Protein AF-W5PB85-F1 (afdb_monomer_lite)

Sequence (118 aa):
DCGPPETPTHGYFEGRDFKSGSTITYYCEARYHLVGTQHQQCIDGEWTSAPPICELIQEAPKPAELALEKALLAFQESKELCKAIKKFTQRLKKSDLTMEKVKYFLERKKAKLKAKML

Structure (mmCIF, N/CA/C/O backbone):
data_AF-W5PB85-F1
#
_entry.id   AF-W5PB85-F1
#
loop_
_atom_site.group_PDB
_atom_site.id
_atom_site.type_symbol
_atom_site.label_atom_id
_atom_site.label_alt_id
_atom_site.label_comp_id
_atom_site.label_asym_id
_atom_site.label_entity_id
_atom_site.label_seq_id
_atom_site.pdbx_PDB_ins_code
_atom_site.Cartn_x
_atom_site.Cartn_y
_atom_site.Cartn_z
_atom_site.occupancy
_atom_site.B_iso_or_equiv
_atom_site.auth_seq_id
_atom_site.auth_comp_id
_atom_site.auth_asym_id
_atom_site.auth_atom_id
_atom_site.pdbx_PDB_model_num
ATOM 1 N N . ASP A 1 1 ? 23.838 3.543 -39.119 1.00 87.69 1 ASP A N 1
ATOM 2 C CA . ASP A 1 1 ? 23.196 4.090 -37.909 1.00 87.69 1 ASP A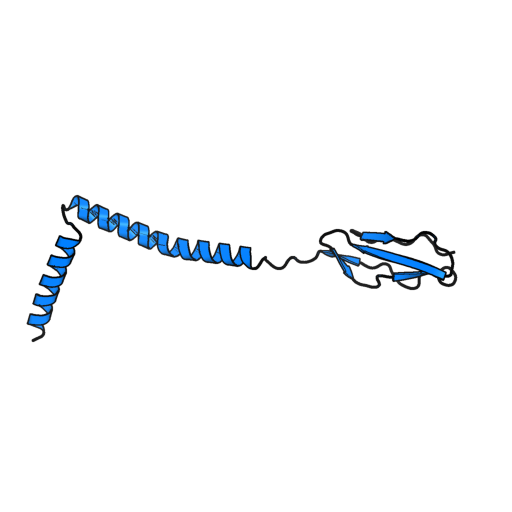 CA 1
ATOM 3 C C . ASP A 1 1 ? 21.861 3.411 -37.721 1.00 87.69 1 ASP A C 1
ATOM 5 O O . ASP A 1 1 ? 21.210 3.120 -38.718 1.00 87.69 1 ASP A O 1
ATOM 9 N N . CYS A 1 2 ? 21.499 3.109 -36.481 1.00 92.94 2 CYS A N 1
ATOM 10 C CA . CYS A 1 2 ? 20.181 2.593 -36.149 1.00 92.94 2 CYS A CA 1
ATOM 11 C C . CYS A 1 2 ? 19.146 3.717 -36.169 1.00 92.94 2 CYS A C 1
ATOM 13 O O . CYS A 1 2 ? 19.468 4.895 -35.981 1.00 92.94 2 CYS A O 1
ATOM 15 N N . GLY A 1 3 ? 17.887 3.340 -36.384 1.00 91.56 3 GLY A N 1
ATOM 16 C CA . GLY A 1 3 ? 16.765 4.253 -36.201 1.00 91.56 3 GLY A CA 1
ATOM 17 C C . GLY A 1 3 ? 16.611 4.677 -34.733 1.00 91.56 3 GLY A C 1
ATOM 18 O O . GLY A 1 3 ? 17.133 4.001 -33.840 1.00 91.56 3 GLY A O 1
ATOM 19 N N . PRO A 1 4 ? 15.884 5.774 -34.459 1.00 91.00 4 PRO A N 1
ATOM 20 C CA . PRO A 1 4 ? 15.518 6.144 -33.098 1.00 91.00 4 PRO A CA 1
ATOM 21 C C . PRO A 1 4 ? 14.870 4.956 -32.365 1.00 91.00 4 PRO A C 1
ATOM 23 O O . PRO A 1 4 ? 13.997 4.309 -32.950 1.00 91.00 4 PRO A O 1
ATOM 26 N N . PRO A 1 5 ? 15.282 4.650 -31.123 1.00 91.00 5 PRO A N 1
ATOM 27 C CA . PRO A 1 5 ? 14.668 3.585 -30.345 1.00 91.00 5 PRO A CA 1
ATOM 28 C C . PRO A 1 5 ? 13.197 3.880 -30.067 1.00 91.00 5 PRO A C 1
ATOM 30 O O . PRO A 1 5 ? 12.809 5.033 -29.860 1.00 91.00 5 PRO A O 1
ATOM 33 N N . GLU A 1 6 ? 12.387 2.830 -30.003 1.00 92.62 6 GLU A N 1
ATOM 34 C CA . GLU A 1 6 ? 11.014 2.949 -29.530 1.00 92.62 6 GLU A CA 1
ATOM 35 C C . GLU A 1 6 ? 10.994 3.127 -28.007 1.00 92.62 6 GLU A C 1
ATOM 37 O O . GLU A 1 6 ? 11.762 2.484 -27.282 1.00 92.62 6 GLU A O 1
ATOM 42 N N . THR A 1 7 ? 10.114 4.006 -27.527 1.00 94.44 7 THR A N 1
ATOM 43 C CA . THR A 1 7 ? 9.940 4.289 -26.100 1.00 94.44 7 THR A CA 1
ATOM 44 C C . THR A 1 7 ? 8.795 3.444 -25.535 1.00 94.44 7 THR A C 1
ATOM 46 O O . THR A 1 7 ? 7.663 3.585 -26.005 1.00 94.44 7 THR A O 1
ATOM 49 N N . PRO A 1 8 ? 9.039 2.609 -24.508 1.00 95.75 8 PRO A N 1
ATOM 50 C CA . PRO A 1 8 ? 7.987 1.858 -23.836 1.00 95.75 8 PRO A CA 1
ATOM 51 C C . PRO A 1 8 ? 6.920 2.781 -23.243 1.00 95.75 8 PRO A C 1
ATOM 53 O O . PRO A 1 8 ? 7.225 3.846 -22.706 1.00 95.75 8 PRO A O 1
ATOM 56 N N . THR A 1 9 ? 5.658 2.351 -23.270 1.00 96.88 9 THR A N 1
ATOM 57 C CA . THR A 1 9 ? 4.599 3.040 -22.514 1.00 96.88 9 THR A CA 1
ATOM 58 C C . THR A 1 9 ? 4.920 2.943 -21.022 1.00 96.88 9 THR A C 1
ATOM 60 O O . THR A 1 9 ? 5.237 1.856 -20.553 1.00 96.88 9 THR A O 1
ATOM 63 N N . HIS A 1 10 ? 4.846 4.053 -20.282 1.00 97.62 10 HIS A N 1
ATOM 64 C CA . HIS A 1 10 ? 5.318 4.151 -18.891 1.00 97.62 10 HIS A CA 1
ATOM 65 C C . HIS A 1 10 ? 6.816 3.885 -18.707 1.00 97.62 10 HIS A C 1
ATOM 67 O O . HIS A 1 10 ? 7.246 3.398 -17.659 1.00 97.62 10 HIS A O 1
ATOM 73 N N . GLY A 1 11 ? 7.622 4.202 -19.717 1.00 96.88 11 GLY A N 1
ATOM 74 C CA . GLY A 1 11 ? 9.068 4.083 -19.654 1.00 96.88 11 GLY A CA 1
ATOM 75 C C . GLY A 1 11 ? 9.789 5.148 -20.463 1.00 96.88 11 GLY A C 1
ATOM 76 O O . GLY A 1 11 ? 9.192 5.984 -21.138 1.00 96.88 11 GLY A O 1
ATOM 77 N N . TYR A 1 12 ? 11.109 5.121 -20.362 1.00 96.69 12 TYR A N 1
ATOM 78 C CA . TYR A 1 12 ? 12.021 5.992 -21.092 1.00 96.69 12 TYR A CA 1
ATOM 79 C C . TYR A 1 12 ? 13.339 5.259 -21.347 1.00 96.69 12 TYR A C 1
ATOM 81 O O . TYR A 1 12 ? 13.593 4.201 -20.770 1.00 96.69 12 TYR A O 1
ATOM 89 N N . PHE A 1 13 ? 14.180 5.802 -22.224 1.00 96.00 13 PHE A N 1
ATOM 90 C CA . PHE A 1 13 ? 15.527 5.287 -22.454 1.00 96.00 13 PHE A CA 1
ATOM 91 C C . PHE A 1 13 ? 16.575 6.382 -22.275 1.00 96.00 13 PHE A C 1
ATOM 93 O O . PHE A 1 13 ? 16.301 7.565 -22.481 1.00 96.00 13 PHE A O 1
ATOM 100 N N . GLU A 1 14 ? 17.791 5.976 -21.929 1.00 95.75 14 GLU A N 1
ATOM 101 C CA . GLU A 1 14 ? 18.975 6.829 -21.905 1.00 95.75 14 GLU A CA 1
ATOM 102 C C . GLU A 1 14 ? 19.987 6.357 -22.954 1.00 95.75 14 GLU A C 1
ATOM 104 O O . GLU A 1 14 ? 20.314 5.174 -23.047 1.00 95.75 14 GLU A O 1
ATOM 109 N N . GLY A 1 15 ? 20.486 7.303 -23.751 1.00 90.62 15 GLY A N 1
ATOM 110 C CA . GLY A 1 15 ? 21.459 7.083 -24.819 1.00 90.62 15 GLY A CA 1
ATOM 111 C C . GLY A 1 15 ? 21.775 8.397 -25.531 1.00 90.62 15 GLY A C 1
ATOM 112 O O . GLY A 1 15 ? 20.901 9.251 -25.662 1.00 90.62 15 GLY A O 1
ATOM 113 N N . ARG A 1 16 ? 23.033 8.600 -25.946 1.00 80.38 16 ARG A N 1
ATOM 114 C CA . ARG A 1 16 ? 23.485 9.869 -26.557 1.00 80.38 16 ARG A CA 1
ATOM 115 C C . ARG A 1 16 ? 23.524 9.840 -28.086 1.00 80.38 16 ARG A C 1
ATOM 117 O O . ARG A 1 16 ? 23.364 10.888 -28.702 1.00 80.38 16 ARG A O 1
ATOM 124 N N . ASP A 1 17 ? 23.734 8.671 -28.686 1.00 86.94 17 ASP A N 1
ATOM 125 C CA . ASP A 1 17 ? 23.760 8.456 -30.132 1.00 86.94 17 ASP A CA 1
ATOM 126 C C . ASP A 1 17 ? 23.284 7.040 -30.504 1.00 86.94 17 ASP A C 1
ATOM 128 O O . ASP A 1 17 ? 23.221 6.144 -29.664 1.00 86.94 17 ASP A O 1
ATOM 132 N N . PHE A 1 18 ? 22.911 6.854 -31.774 1.00 92.75 18 PHE A N 1
ATOM 133 C CA . PHE A 1 18 ? 22.343 5.605 -32.307 1.00 92.75 18 PHE A CA 1
ATOM 134 C C . PHE A 1 18 ? 23.225 5.026 -33.423 1.00 92.75 18 PHE A C 1
ATOM 136 O O . PHE A 1 18 ? 22.743 4.537 -34.443 1.00 92.75 18 PHE A O 1
ATOM 143 N N . LYS A 1 19 ? 24.546 5.148 -33.279 1.00 92.62 19 LYS A N 1
ATOM 144 C CA . LYS A 1 19 ? 25.508 4.638 -34.264 1.00 92.62 19 LYS A CA 1
ATOM 145 C C . LYS A 1 19 ? 25.811 3.171 -34.000 1.00 92.62 19 LYS A C 1
ATOM 147 O O . LYS A 1 19 ? 25.584 2.675 -32.902 1.00 92.62 19 LYS A O 1
ATOM 152 N N . SER A 1 20 ? 26.345 2.475 -35.004 1.00 91.31 20 SER A N 1
ATOM 153 C CA . SER A 1 20 ? 26.791 1.089 -34.809 1.00 91.31 20 SER A CA 1
ATOM 154 C C . SER A 1 20 ? 27.821 1.033 -33.675 1.00 91.31 20 SER A C 1
ATOM 156 O O . SER A 1 20 ? 28.773 1.814 -33.659 1.00 91.31 20 SER A O 1
ATOM 158 N N . GLY A 1 21 ? 27.594 0.151 -32.707 1.00 90.62 21 GLY A N 1
ATOM 159 C CA . GLY A 1 21 ? 28.350 0.037 -31.464 1.00 90.62 21 GLY A CA 1
ATOM 160 C C . GLY A 1 21 ? 27.748 0.778 -30.263 1.00 90.62 21 GLY A C 1
ATOM 161 O O . GLY A 1 21 ? 28.117 0.438 -29.139 1.00 90.62 21 GLY A O 1
ATOM 162 N N . SER A 1 22 ? 26.823 1.729 -30.457 1.00 93.69 22 SER A N 1
ATOM 163 C CA . SER A 1 22 ? 26.167 2.465 -29.364 1.00 93.69 22 SER A CA 1
ATOM 164 C C . SER A 1 22 ? 25.227 1.569 -28.557 1.00 93.69 22 SER A C 1
ATOM 166 O O . SER A 1 22 ? 24.564 0.694 -29.114 1.00 93.69 22 SER A O 1
ATOM 168 N N . THR A 1 23 ? 25.126 1.841 -27.253 1.00 94.94 23 THR A N 1
ATOM 169 C CA . THR A 1 23 ? 24.233 1.135 -26.323 1.00 94.94 23 THR A CA 1
ATOM 170 C C . THR A 1 23 ? 23.277 2.117 -25.656 1.00 94.94 23 THR A C 1
ATOM 172 O O . THR A 1 23 ? 23.693 3.200 -25.239 1.00 94.94 23 THR A O 1
ATOM 175 N N . ILE A 1 24 ? 22.015 1.716 -25.526 1.00 96.12 24 ILE A N 1
ATOM 176 C CA . ILE A 1 24 ? 20.976 2.433 -24.781 1.00 96.12 24 ILE A CA 1
ATOM 177 C C . ILE A 1 24 ? 20.476 1.586 -23.611 1.00 96.12 24 ILE A C 1
ATOM 179 O O . ILE A 1 24 ? 20.537 0.352 -23.655 1.00 96.12 24 ILE A O 1
ATOM 183 N N . THR A 1 25 ? 19.934 2.256 -22.599 1.00 97.44 25 THR A N 1
ATOM 184 C CA . THR A 1 25 ? 19.367 1.619 -21.406 1.00 97.44 25 THR A CA 1
ATOM 185 C C . THR A 1 25 ? 17.933 2.075 -21.198 1.00 97.44 25 THR A C 1
ATOM 187 O O . TH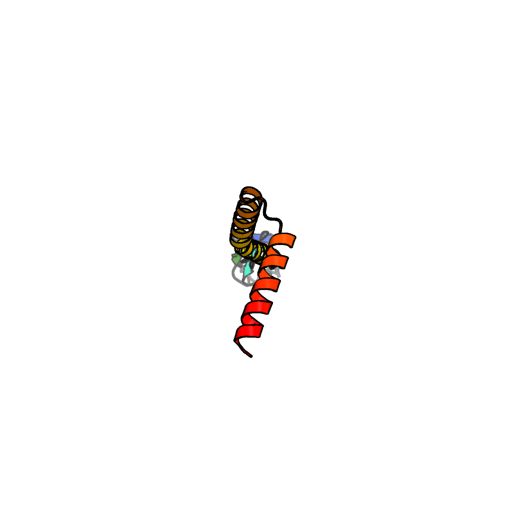R A 1 25 ? 17.664 3.272 -21.175 1.00 97.44 25 THR A O 1
ATOM 190 N N . TYR A 1 26 ? 17.019 1.129 -21.014 1.00 97.75 26 TYR A N 1
ATOM 191 C CA . TYR A 1 26 ? 15.615 1.384 -20.720 1.00 97.75 26 TYR A CA 1
ATOM 192 C C . TYR A 1 26 ? 15.332 1.462 -19.219 1.00 97.75 26 TYR A C 1
ATOM 194 O O . TYR A 1 26 ? 15.964 0.792 -18.397 1.00 97.75 26 TYR A O 1
ATOM 202 N N . TYR A 1 27 ? 14.320 2.253 -18.882 1.00 97.62 27 TYR A N 1
ATOM 203 C CA . TYR A 1 27 ? 13.815 2.478 -17.536 1.00 97.62 27 TYR A CA 1
ATOM 204 C C . TYR A 1 27 ? 12.289 2.528 -17.559 1.00 97.62 27 TYR A C 1
ATOM 206 O O . TYR A 1 27 ? 11.687 2.933 -18.553 1.00 97.62 27 TYR A O 1
ATOM 214 N N . CYS A 1 28 ? 11.671 2.152 -16.442 1.00 97.88 28 CYS A N 1
ATOM 215 C CA . CYS A 1 28 ? 10.235 2.290 -16.238 1.00 97.88 28 CYS A CA 1
ATOM 216 C C . CYS A 1 28 ? 9.935 3.405 -15.235 1.00 97.88 28 CYS A C 1
ATOM 218 O O . CYS A 1 28 ? 10.711 3.665 -14.313 1.00 97.88 28 CYS A O 1
ATOM 220 N N . GLU A 1 29 ? 8.796 4.061 -15.423 1.00 97.44 29 GLU A N 1
ATOM 221 C CA . GLU A 1 29 ? 8.248 5.047 -14.500 1.00 97.44 29 GLU A CA 1
ATOM 222 C C . GLU A 1 29 ? 7.970 4.432 -13.123 1.00 97.44 29 GLU A C 1
ATOM 224 O O . GLU A 1 29 ? 7.852 3.216 -12.944 1.00 97.44 29 GLU A O 1
ATOM 229 N N . ALA A 1 30 ? 7.809 5.294 -12.119 1.00 93.88 30 ALA A N 1
ATOM 230 C CA . ALA A 1 30 ? 7.451 4.854 -10.780 1.00 93.88 30 ALA A CA 1
ATOM 231 C C . ALA A 1 30 ? 6.172 3.997 -10.796 1.00 93.88 30 ALA A C 1
ATOM 233 O O . ALA A 1 30 ? 5.162 4.373 -11.394 1.00 93.88 30 ALA A O 1
ATOM 234 N N . ARG A 1 31 ? 6.209 2.886 -10.047 1.00 92.38 31 ARG A N 1
ATOM 235 C CA . ARG A 1 31 ? 5.167 1.842 -9.978 1.00 92.38 31 ARG A CA 1
ATOM 236 C C . ARG A 1 31 ? 5.088 0.922 -11.197 1.00 92.38 31 ARG A C 1
ATOM 238 O O . ARG A 1 31 ? 4.163 0.121 -11.258 1.00 92.38 31 ARG A O 1
ATOM 245 N N . TYR A 1 32 ? 6.050 0.972 -12.110 1.00 95.75 32 TYR A N 1
ATOM 246 C CA . TYR A 1 32 ? 6.189 -0.000 -13.189 1.00 95.75 32 TYR A CA 1
ATOM 247 C C . TYR A 1 32 ? 7.519 -0.743 -13.073 1.00 95.75 32 TYR A C 1
ATOM 249 O O . TYR A 1 32 ? 8.512 -0.196 -12.592 1.00 95.75 32 TYR A O 1
ATOM 257 N N . HIS A 1 33 ? 7.536 -2.0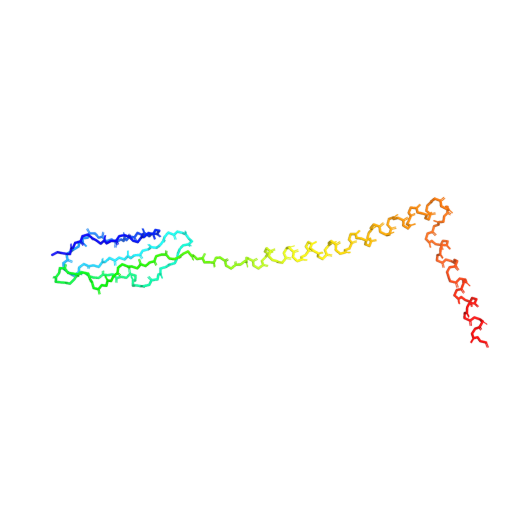00 -13.498 1.00 95.00 33 HIS A N 1
ATOM 258 C CA . HIS A 1 33 ? 8.745 -2.808 -13.588 1.00 95.00 33 HIS A CA 1
ATOM 259 C C . HIS A 1 33 ? 9.005 -3.219 -15.033 1.00 95.00 33 HIS A C 1
ATOM 261 O O . HIS A 1 33 ? 8.076 -3.377 -15.825 1.00 95.00 33 HIS A O 1
ATOM 267 N N . LEU A 1 34 ? 10.286 -3.361 -15.364 1.00 97.06 34 LEU A N 1
ATOM 268 C CA . LEU A 1 34 ? 10.740 -3.668 -16.711 1.00 97.06 34 LEU A CA 1
ATOM 269 C C . LEU A 1 34 ? 10.647 -5.172 -16.968 1.00 97.06 34 LEU A C 1
ATOM 271 O O . LEU A 1 34 ? 11.244 -5.968 -16.244 1.00 97.06 34 LEU A O 1
ATOM 275 N N . VAL A 1 35 ? 9.939 -5.539 -18.032 1.00 96.88 35 VAL A N 1
ATOM 276 C CA . VAL A 1 35 ? 9.820 -6.904 -18.543 1.00 96.88 35 VAL A CA 1
ATOM 277 C C . VAL A 1 35 ? 10.484 -6.967 -19.917 1.00 96.88 35 VAL A C 1
ATOM 279 O O . VAL A 1 35 ? 10.072 -6.286 -20.855 1.00 96.88 35 VAL A O 1
ATOM 282 N N . GLY A 1 36 ? 11.537 -7.779 -20.032 1.00 95.81 36 GLY A N 1
ATOM 283 C CA . GLY A 1 36 ? 12.344 -7.914 -21.247 1.00 95.81 36 GLY A CA 1
ATOM 284 C C . GLY A 1 36 ? 13.781 -7.423 -21.070 1.00 95.81 36 GLY A C 1
ATOM 285 O O . GLY A 1 36 ? 14.332 -7.448 -19.968 1.00 95.81 36 GLY A O 1
ATOM 286 N N . THR A 1 37 ? 14.409 -7.007 -22.170 1.00 96.38 37 THR A N 1
ATOM 287 C CA . THR A 1 37 ? 15.821 -6.612 -22.185 1.00 96.38 37 THR A CA 1
ATOM 288 C C . THR A 1 37 ? 15.984 -5.140 -21.820 1.00 96.38 37 THR A C 1
ATOM 290 O O . THR A 1 37 ? 15.482 -4.258 -22.510 1.00 96.38 37 THR A O 1
ATOM 293 N N . GLN A 1 38 ? 16.737 -4.861 -20.756 1.00 96.31 38 GLN A N 1
ATOM 294 C CA . GLN A 1 38 ? 16.997 -3.488 -20.321 1.00 96.31 38 GLN A CA 1
ATOM 295 C C . GLN A 1 38 ? 17.986 -2.737 -21.231 1.00 96.31 38 GLN A C 1
ATOM 297 O O . GLN A 1 38 ? 17.883 -1.522 -21.361 1.00 96.31 38 GLN A O 1
ATOM 302 N N . HIS A 1 39 ? 18.938 -3.436 -21.853 1.00 95.75 39 HIS A N 1
ATOM 303 C CA . HIS A 1 39 ? 20.005 -2.825 -22.650 1.00 95.75 39 HIS A CA 1
ATOM 304 C C . HIS A 1 39 ? 19.904 -3.243 -24.114 1.00 95.75 39 HIS A C 1
ATOM 306 O O . HIS A 1 39 ? 19.824 -4.435 -24.409 1.00 95.75 39 HIS A O 1
ATOM 312 N N . GLN A 1 40 ? 19.979 -2.284 -25.032 1.00 94.44 40 GLN A N 1
ATOM 313 C CA . GLN A 1 40 ? 20.050 -2.565 -26.465 1.00 94.44 40 GLN A CA 1
ATOM 314 C C . GLN A 1 40 ? 21.309 -1.982 -27.068 1.00 94.44 40 GLN A C 1
ATOM 316 O O . GLN A 1 40 ? 21.735 -0.894 -26.690 1.00 94.44 40 GLN A O 1
ATOM 321 N N . GLN A 1 41 ? 21.871 -2.700 -28.032 1.00 95.25 41 GLN A N 1
ATOM 322 C CA . GLN A 1 41 ? 23.020 -2.248 -28.794 1.00 95.25 41 GLN A CA 1
ATOM 323 C C . GLN A 1 41 ? 22.624 -2.085 -30.256 1.00 95.25 41 GLN A C 1
ATOM 325 O O . GLN A 1 41 ? 21.828 -2.862 -30.777 1.00 95.25 41 GLN A O 1
ATOM 330 N N . CYS A 1 42 ? 23.176 -1.075 -30.910 1.00 94.69 42 CYS A N 1
ATOM 331 C CA . CYS A 1 42 ? 23.045 -0.901 -32.345 1.00 94.69 42 CYS A CA 1
ATOM 332 C C . CYS A 1 42 ? 24.143 -1.706 -33.049 1.00 94.69 42 CYS A C 1
ATOM 334 O O . CYS A 1 42 ? 25.324 -1.439 -32.829 1.00 94.69 42 CYS A O 1
ATOM 336 N N . ILE A 1 43 ? 23.784 -2.677 -33.888 1.00 94.50 43 ILE A N 1
ATOM 337 C CA . ILE A 1 43 ? 24.727 -3.484 -34.676 1.00 94.50 43 ILE A CA 1
ATOM 338 C C . ILE A 1 43 ? 24.248 -3.495 -36.124 1.00 94.50 43 ILE A C 1
ATOM 340 O O . ILE A 1 43 ? 23.096 -3.804 -36.399 1.00 94.50 43 ILE A O 1
ATOM 344 N N . ASP A 1 44 ? 25.123 -3.104 -37.049 1.00 92.62 44 ASP A N 1
ATOM 345 C CA 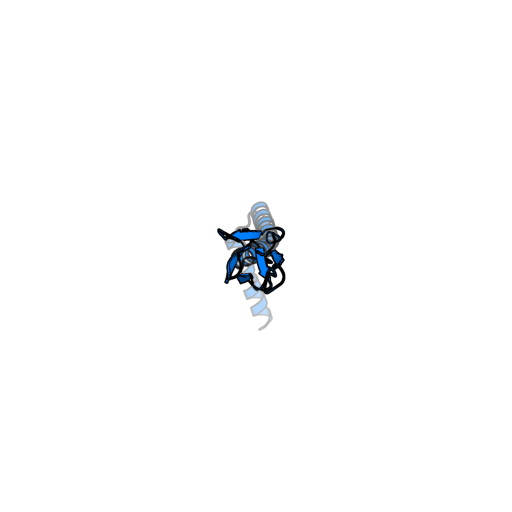. ASP A 1 44 ? 24.866 -3.109 -38.499 1.00 92.62 44 ASP A CA 1
ATOM 346 C C . ASP A 1 44 ? 23.578 -2.385 -38.943 1.00 92.62 44 ASP A C 1
ATOM 348 O O . ASP A 1 44 ? 23.015 -2.660 -39.997 1.00 92.62 44 ASP A O 1
ATOM 352 N N . GLY A 1 45 ? 23.152 -1.381 -38.166 1.00 90.94 45 GLY A N 1
ATOM 353 C CA . GLY A 1 45 ? 21.957 -0.580 -38.449 1.00 90.94 45 GLY A CA 1
ATOM 354 C C . GLY A 1 45 ? 20.674 -1.093 -37.794 1.00 90.94 45 GLY A C 1
ATOM 355 O O . GLY A 1 45 ? 19.640 -0.441 -37.940 1.00 90.94 45 GLY A O 1
ATOM 356 N N . GLU A 1 46 ? 20.741 -2.180 -37.023 1.00 93.44 46 GLU A N 1
ATOM 357 C CA . GLU A 1 46 ? 19.606 -2.740 -36.287 1.00 93.44 46 GLU A CA 1
ATOM 358 C C . GLU A 1 46 ? 19.854 -2.802 -34.773 1.00 93.44 46 GLU A C 1
ATOM 360 O O . GLU A 1 46 ? 20.980 -2.969 -34.296 1.00 93.44 46 GLU A O 1
ATOM 365 N N . TRP A 1 47 ? 18.778 -2.658 -33.997 1.00 94.38 47 TRP A N 1
ATOM 366 C CA . TRP A 1 47 ? 18.817 -2.849 -32.550 1.00 94.38 47 TRP A CA 1
ATOM 367 C C . TRP A 1 47 ? 18.813 -4.340 -32.213 1.00 94.38 47 TRP A C 1
ATOM 369 O O . TRP A 1 47 ? 18.012 -5.107 -32.741 1.00 94.38 47 TRP A O 1
ATOM 379 N N . THR A 1 48 ? 19.682 -4.756 -31.292 1.00 94.19 48 THR A N 1
ATOM 380 C CA . THR A 1 48 ? 19.886 -6.176 -30.955 1.00 94.19 48 THR A CA 1
ATOM 381 C C . THR A 1 48 ? 18.696 -6.867 -30.292 1.00 94.19 48 THR A C 1
ATOM 383 O O . THR A 1 48 ? 18.693 -8.092 -30.180 1.00 94.19 48 THR A O 1
ATOM 386 N N . SER A 1 49 ? 17.699 -6.124 -29.809 1.00 92.94 49 SER A N 1
ATOM 387 C CA . SER A 1 49 ? 16.475 -6.703 -29.250 1.00 92.94 49 SER A CA 1
ATOM 388 C C . SER A 1 49 ? 15.278 -5.766 -29.402 1.00 92.94 49 SER A C 1
ATOM 390 O O . SER A 1 49 ? 15.424 -4.615 -29.805 1.00 92.94 49 SER A O 1
ATOM 392 N N . ALA A 1 50 ? 14.083 -6.281 -29.106 1.00 94.00 50 ALA A N 1
ATOM 393 C CA . ALA A 1 50 ? 12.851 -5.501 -29.062 1.00 94.00 50 ALA A CA 1
ATOM 394 C C . ALA A 1 50 ? 12.796 -4.618 -27.799 1.00 94.00 50 ALA A C 1
ATOM 396 O O . ALA A 1 50 ? 13.408 -4.977 -26.782 1.00 94.00 50 ALA A O 1
ATOM 397 N N . PRO A 1 51 ? 12.095 -3.468 -27.839 1.00 93.81 51 PRO A N 1
ATOM 398 C CA . PRO A 1 51 ? 11.911 -2.622 -26.664 1.00 93.81 51 PRO A CA 1
ATOM 399 C C . PRO A 1 51 ? 11.212 -3.406 -25.539 1.00 93.81 51 PRO A C 1
ATOM 401 O O . PRO A 1 51 ? 10.334 -4.229 -25.816 1.00 93.81 51 PRO A O 1
ATOM 404 N N . PRO A 1 52 ? 11.590 -3.185 -24.269 1.00 97.25 52 PRO A N 1
ATOM 405 C CA . PRO A 1 52 ? 10.942 -3.850 -23.149 1.00 97.25 52 PRO A CA 1
ATOM 406 C C . PRO A 1 52 ? 9.545 -3.276 -22.891 1.00 97.25 52 PRO A C 1
ATOM 408 O O . PRO A 1 52 ? 9.184 -2.206 -23.379 1.00 97.25 52 PRO A O 1
ATOM 411 N N . ILE A 1 53 ? 8.769 -3.976 -22.068 1.00 97.75 53 ILE A N 1
ATOM 412 C CA . ILE A 1 53 ? 7.449 -3.534 -21.615 1.00 97.75 53 ILE A CA 1
ATOM 413 C C . ILE A 1 53 ? 7.556 -3.099 -20.155 1.00 97.75 53 ILE A C 1
ATOM 415 O O . ILE A 1 53 ? 8.196 -3.769 -19.346 1.00 97.75 53 ILE A O 1
ATOM 419 N N . CYS A 1 54 ? 6.921 -1.982 -19.811 1.00 97.56 54 CYS A N 1
ATOM 420 C CA . CYS A 1 54 ? 6.777 -1.554 -18.427 1.00 97.56 54 CYS A CA 1
ATOM 421 C C . CYS A 1 54 ? 5.417 -2.010 -17.897 1.00 97.56 54 CYS A C 1
ATOM 423 O O . CYS A 1 54 ? 4.372 -1.490 -18.283 1.00 97.56 54 CYS A O 1
ATOM 425 N N . GLU A 1 55 ? 5.431 -2.995 -17.004 1.00 96.31 55 GLU A N 1
ATOM 426 C CA . GLU A 1 55 ? 4.224 -3.555 -16.400 1.00 96.31 55 GLU A CA 1
ATOM 427 C C . GLU A 1 55 ? 3.991 -2.975 -15.007 1.00 96.31 55 GLU A C 1
ATOM 429 O O . GLU A 1 55 ? 4.926 -2.837 -14.210 1.00 96.31 55 GLU A O 1
ATOM 434 N N . LEU A 1 56 ? 2.735 -2.640 -14.697 1.00 94.00 56 LEU A N 1
ATOM 435 C CA . LEU A 1 56 ? 2.365 -2.075 -13.402 1.00 94.00 56 LEU A CA 1
ATOM 436 C C . LEU A 1 56 ? 2.748 -3.056 -12.287 1.00 94.00 56 LEU A C 1
ATOM 438 O O . LEU A 1 56 ? 2.328 -4.214 -12.287 1.00 94.00 56 LEU A O 1
ATOM 442 N N . ILE A 1 57 ? 3.526 -2.586 -11.317 1.00 90.56 57 ILE A N 1
ATOM 443 C CA . ILE A 1 57 ? 3.850 -3.343 -10.113 1.00 90.56 57 ILE A CA 1
ATOM 444 C C . ILE A 1 57 ? 2.539 -3.550 -9.364 1.00 90.56 57 ILE A C 1
ATOM 446 O O . ILE A 1 57 ? 1.941 -2.598 -8.860 1.00 90.56 57 ILE A O 1
ATOM 450 N N . GLN A 1 58 ? 2.083 -4.798 -9.287 1.00 82.31 58 GLN A N 1
ATOM 451 C CA . GLN A 1 58 ? 0.982 -5.151 -8.405 1.00 82.31 58 GLN A CA 1
ATOM 452 C C . GLN A 1 58 ? 1.465 -4.955 -6.966 1.00 82.31 58 GLN A C 1
ATOM 454 O O . GLN A 1 58 ? 2.203 -5.781 -6.428 1.00 82.31 58 GLN A O 1
ATOM 459 N N . GLU A 1 59 ? 1.101 -3.826 -6.352 1.00 68.12 59 GLU A N 1
ATOM 460 C CA . GLU A 1 59 ? 1.345 -3.608 -4.930 1.00 68.12 59 GLU A CA 1
ATOM 461 C C . GLU A 1 59 ? 0.611 -4.712 -4.157 1.00 68.12 59 GLU A C 1
ATOM 463 O O . GLU A 1 59 ? -0.620 -4.757 -4.117 1.00 68.12 59 GLU A O 1
ATOM 468 N N . ALA A 1 60 ? 1.366 -5.638 -3.558 1.00 63.28 60 ALA A N 1
ATOM 469 C CA . ALA A 1 60 ? 0.805 -6.557 -2.581 1.00 63.28 60 ALA A CA 1
ATOM 470 C C . ALA A 1 60 ? 0.163 -5.725 -1.456 1.00 63.28 60 ALA A C 1
ATOM 472 O O . ALA A 1 60 ? 0.759 -4.720 -1.045 1.00 63.28 60 ALA A O 1
ATOM 473 N N . PRO A 1 61 ? -1.018 -6.113 -0.934 1.00 61.97 61 PRO A N 1
ATOM 474 C CA . PRO A 1 61 ? -1.646 -5.374 0.150 1.00 61.97 61 PRO A CA 1
ATOM 475 C C . PRO A 1 61 ? -0.642 -5.213 1.290 1.00 61.97 61 PRO A C 1
ATOM 477 O O . PRO A 1 61 ? -0.089 -6.203 1.782 1.00 61.97 61 PRO A O 1
ATOM 480 N N . LYS A 1 62 ? -0.364 -3.960 1.678 1.00 70.31 62 LYS A N 1
ATOM 481 C CA . LYS A 1 62 ? 0.622 -3.654 2.718 1.00 70.31 62 LYS A CA 1
ATOM 482 C C . LYS A 1 62 ? 0.247 -4.454 3.969 1.00 70.31 62 LYS A C 1
ATOM 484 O O . LYS A 1 62 ? -0.861 -4.276 4.479 1.00 70.31 62 LYS A O 1
ATOM 489 N N . PRO A 1 63 ? 1.145 -5.300 4.512 1.00 69.00 63 PRO A N 1
ATOM 490 C CA . PRO A 1 63 ? 0.825 -6.138 5.669 1.00 69.00 63 PRO A CA 1
ATOM 491 C C . PRO A 1 63 ? 0.291 -5.345 6.872 1.00 69.00 63 PRO A C 1
ATOM 493 O O . PRO A 1 63 ? -0.528 -5.853 7.634 1.00 69.00 63 PRO A O 1
ATOM 496 N N . ALA A 1 64 ? 0.712 -4.083 7.015 1.00 68.62 64 ALA A N 1
ATOM 497 C CA . ALA A 1 64 ? 0.242 -3.165 8.050 1.00 68.62 64 ALA A CA 1
ATOM 498 C C . ALA A 1 64 ? -1.226 -2.725 7.873 1.00 68.62 64 ALA A C 1
ATOM 500 O O . ALA A 1 64 ? -1.938 -2.570 8.861 1.00 68.62 64 ALA A O 1
ATOM 501 N N . GLU A 1 65 ? -1.691 -2.559 6.635 1.00 75.38 65 GLU A N 1
ATOM 502 C CA . GLU A 1 65 ? -3.063 -2.142 6.319 1.00 75.38 65 GLU A CA 1
ATOM 503 C C . GLU A 1 65 ? -4.041 -3.299 6.559 1.00 75.38 65 GLU A C 1
ATOM 505 O O . GLU A 1 65 ? -5.033 -3.149 7.270 1.00 75.38 65 GLU A O 1
ATOM 510 N N . LEU A 1 66 ? -3.653 -4.508 6.139 1.00 74.44 66 LEU A N 1
ATOM 511 C CA . LEU A 1 66 ? -4.389 -5.737 6.437 1.00 74.44 66 LEU A CA 1
ATOM 512 C C . LEU A 1 66 ? -4.451 -6.040 7.947 1.00 74.44 66 LEU A C 1
ATOM 514 O O . LEU A 1 66 ? -5.456 -6.548 8.448 1.00 74.44 66 LEU A O 1
ATOM 518 N N . ALA A 1 67 ? -3.380 -5.753 8.693 1.00 80.12 67 ALA A N 1
ATOM 519 C CA . ALA A 1 67 ? -3.362 -5.926 10.145 1.00 80.12 67 ALA A CA 1
ATOM 520 C C . ALA A 1 67 ? -4.290 -4.927 10.859 1.00 80.12 67 ALA A C 1
ATOM 522 O O . ALA A 1 67 ? -4.976 -5.305 11.811 1.00 80.12 67 ALA A O 1
ATOM 523 N N . LEU A 1 68 ? -4.348 -3.679 10.384 1.00 79.25 68 LEU A N 1
ATOM 524 C CA . LEU A 1 68 ? -5.223 -2.641 10.930 1.00 79.25 68 LEU A CA 1
ATOM 525 C C . LEU A 1 68 ? -6.704 -2.972 10.702 1.00 79.25 68 LEU A C 1
ATOM 527 O O . LEU A 1 68 ? -7.503 -2.865 11.634 1.00 79.25 68 LEU A O 1
ATOM 531 N N . GLU A 1 69 ? -7.065 -3.438 9.506 1.00 82.94 69 GLU A N 1
ATOM 532 C CA . GLU A 1 69 ? -8.430 -3.882 9.192 1.00 82.94 69 GLU A CA 1
ATOM 533 C C . GLU A 1 69 ? -8.865 -5.065 10.061 1.00 82.94 69 GLU A C 1
ATOM 535 O O . GLU A 1 69 ? -9.952 -5.051 10.644 1.00 82.94 69 GLU A O 1
ATOM 540 N N . LYS A 1 70 ? -7.991 -6.065 10.235 1.00 81.69 70 LYS A N 1
ATOM 541 C CA . LYS A 1 70 ? -8.254 -7.200 11.133 1.00 81.69 70 LYS A CA 1
ATOM 542 C C . LYS A 1 70 ? -8.437 -6.757 12.584 1.00 81.69 70 LYS A C 1
ATOM 544 O O . LYS A 1 70 ? -9.344 -7.246 13.257 1.00 81.69 70 LYS A O 1
ATOM 549 N N . ALA A 1 71 ? -7.621 -5.817 13.065 1.00 81.56 71 ALA A N 1
ATOM 550 C CA . ALA A 1 71 ? -7.768 -5.262 14.408 1.00 81.56 71 ALA A CA 1
ATOM 551 C C . ALA A 1 71 ? -9.116 -4.535 14.572 1.00 81.56 71 ALA A C 1
ATOM 553 O O . ALA A 1 71 ? -9.826 -4.775 15.548 1.00 81.56 71 ALA A O 1
ATOM 554 N N . LEU A 1 72 ? -9.512 -3.704 13.602 1.00 80.81 72 LEU A N 1
ATOM 555 C CA . LEU A 1 72 ? -10.800 -2.997 13.590 1.00 80.81 72 LEU A CA 1
ATOM 556 C C . LEU A 1 72 ? -12.002 -3.953 13.629 1.00 80.81 72 LEU A C 1
ATOM 558 O O . LEU A 1 72 ? -12.952 -3.705 14.374 1.00 80.81 72 LEU A O 1
ATOM 562 N N . LEU A 1 73 ? -11.955 -5.056 12.878 1.00 77.75 73 LEU A N 1
ATOM 563 C CA . LEU A 1 73 ? -13.004 -6.083 12.883 1.00 77.75 73 LEU A CA 1
ATOM 564 C C . LEU A 1 73 ? -13.095 -6.803 14.238 1.00 77.75 73 LEU A C 1
ATOM 566 O O . LEU A 1 73 ? -14.191 -6.951 14.777 1.00 77.75 73 LEU A O 1
ATOM 570 N N . ALA A 1 74 ? -11.959 -7.145 14.854 1.00 75.62 74 ALA A N 1
ATOM 571 C CA . ALA A 1 74 ? -11.934 -7.724 16.201 1.00 75.62 74 ALA A CA 1
ATOM 572 C C . ALA A 1 74 ? -12.527 -6.767 17.258 1.00 75.62 74 ALA A C 1
ATOM 574 O O . ALA A 1 74 ? -13.249 -7.185 18.166 1.00 75.62 74 ALA A O 1
ATOM 575 N N . PHE A 1 75 ? -12.303 -5.455 17.118 1.00 72.56 75 PHE A N 1
ATOM 576 C CA . PHE A 1 75 ? -12.970 -4.456 17.959 1.00 72.56 75 PHE A CA 1
ATOM 577 C C . PHE A 1 75 ? -14.493 -4.434 17.750 1.00 72.56 75 PHE A C 1
ATOM 579 O O . PHE A 1 75 ? -15.234 -4.230 18.717 1.00 72.56 75 PHE A O 1
ATOM 586 N N . GLN A 1 76 ? -14.993 -4.663 16.533 1.00 75.00 76 GLN A N 1
ATOM 587 C CA . GLN A 1 76 ? -16.433 -4.681 16.253 1.00 75.00 76 GLN A CA 1
ATOM 588 C C . GLN A 1 76 ? -17.162 -5.856 16.915 1.00 75.00 76 GLN A C 1
ATOM 590 O O . GLN A 1 76 ? -18.283 -5.661 17.387 1.00 75.00 76 GLN A O 1
ATOM 595 N N . GLU A 1 77 ? -16.531 -7.023 17.060 1.00 69.12 77 GLU A N 1
ATOM 596 C CA . GLU A 1 77 ? -17.110 -8.165 17.793 1.00 69.12 77 GLU A CA 1
ATOM 597 C C . GLU A 1 77 ? -17.423 -7.809 19.258 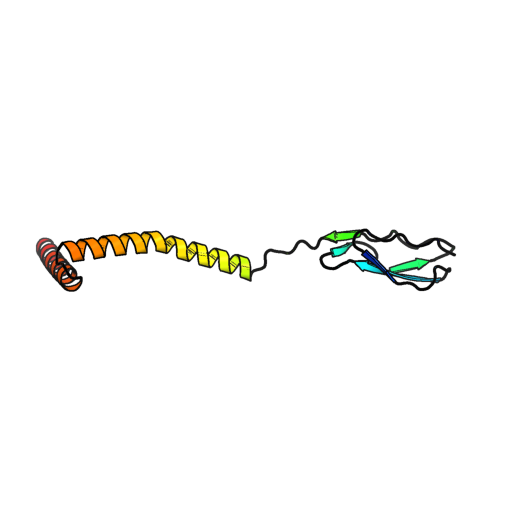1.00 69.12 77 GLU A C 1
ATOM 599 O O . GLU A 1 77 ? -18.440 -8.218 19.824 1.00 69.12 77 GLU A O 1
ATOM 604 N N . SER A 1 78 ? -16.610 -6.939 19.863 1.00 77.50 78 SER A N 1
ATOM 605 C CA . SER A 1 78 ? -16.826 -6.461 21.233 1.00 77.50 78 SER A CA 1
ATOM 606 C C . SER A 1 78 ? -17.941 -5.410 21.365 1.00 77.50 78 SER A C 1
ATOM 608 O O . SER A 1 78 ? -18.410 -5.140 22.477 1.00 77.50 78 SER A O 1
A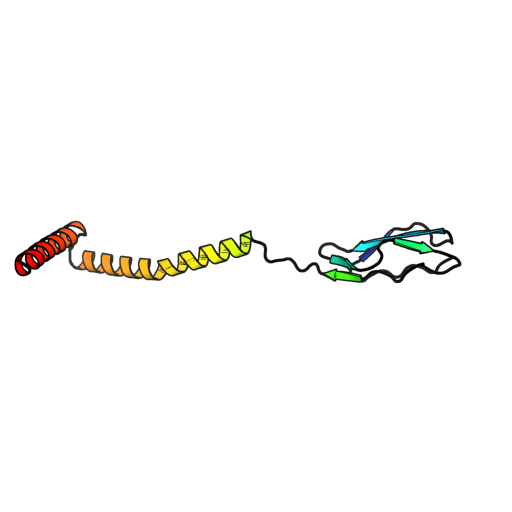TOM 610 N N . LYS A 1 79 ? -18.414 -4.817 20.258 1.00 80.50 79 LYS A N 1
ATOM 611 C CA . LYS A 1 79 ? -19.423 -3.740 20.261 1.00 80.50 79 LYS A CA 1
ATOM 612 C C . LYS A 1 79 ? -20.783 -4.231 20.748 1.00 80.50 79 LYS A C 1
ATOM 614 O O . LYS A 1 79 ? -21.428 -3.544 21.546 1.00 80.50 79 LYS A O 1
ATOM 619 N N . GLU A 1 80 ? -21.205 -5.417 20.316 1.00 84.75 80 GLU A N 1
ATOM 620 C CA . GLU A 1 80 ? -22.464 -6.016 20.774 1.00 84.75 80 GLU A CA 1
ATOM 621 C C . GLU A 1 80 ? -22.388 -6.427 22.250 1.00 84.75 80 GLU A C 1
ATOM 623 O O . GLU A 1 80 ? -23.324 -6.165 23.011 1.00 84.75 80 GLU A O 1
ATOM 628 N N . LEU A 1 81 ? -21.238 -6.937 22.707 1.00 86.44 81 LEU A N 1
ATOM 629 C CA . LEU A 1 81 ? -20.999 -7.211 24.126 1.00 86.44 81 LEU A CA 1
ATOM 630 C C . LEU A 1 81 ? -21.050 -5.924 24.963 1.00 86.44 81 LEU A C 1
ATOM 632 O O . LEU A 1 81 ? -21.746 -5.864 25.976 1.00 86.44 81 LEU A O 1
ATOM 636 N N . CYS A 1 82 ? -20.393 -4.853 24.512 1.00 86.38 82 CYS A N 1
ATOM 637 C CA . CYS A 1 82 ? -20.441 -3.545 25.167 1.00 86.38 82 CYS A CA 1
ATOM 638 C C . CYS A 1 82 ? -21.871 -2.997 25.253 1.00 86.38 82 CYS A C 1
ATOM 640 O O . CYS A 1 82 ? -22.274 -2.448 26.283 1.00 86.38 82 CYS A O 1
ATOM 642 N N . LYS A 1 83 ? -22.663 -3.152 24.187 1.00 90.88 83 LYS A N 1
ATOM 643 C CA . LYS A 1 83 ? -24.073 -2.741 24.142 1.00 90.88 83 LYS A CA 1
ATOM 644 C C . LYS A 1 83 ? -24.920 -3.552 25.123 1.00 90.88 83 LYS A C 1
ATOM 646 O O . LYS A 1 83 ? -25.716 -2.969 25.865 1.00 90.88 83 LYS A O 1
ATOM 651 N N . ALA A 1 84 ? -24.718 -4.867 25.175 1.00 90.88 84 ALA A N 1
ATOM 652 C CA . ALA A 1 84 ? -25.384 -5.758 26.120 1.00 90.88 84 ALA A CA 1
ATOM 653 C C . ALA A 1 84 ? -25.040 -5.409 27.577 1.00 90.88 84 ALA A C 1
ATOM 655 O O . ALA A 1 84 ? -25.951 -5.246 28.392 1.00 90.88 84 ALA A O 1
ATOM 656 N N . ILE A 1 85 ? -23.756 -5.196 27.888 1.00 90.31 85 ILE A N 1
ATOM 657 C CA . ILE A 1 85 ? -23.285 -4.794 29.223 1.00 90.31 85 ILE A CA 1
ATOM 658 C C . ILE A 1 85 ? -23.885 -3.443 29.617 1.00 90.31 85 ILE A C 1
ATOM 660 O O . ILE A 1 85 ? -24.458 -3.327 30.697 1.00 90.31 85 ILE A O 1
ATOM 664 N N . LYS A 1 86 ? -23.847 -2.430 28.739 1.00 92.25 86 LYS A N 1
ATOM 665 C CA . LYS A 1 86 ? -24.462 -1.117 29.015 1.00 92.25 86 LYS A CA 1
ATOM 666 C C . LYS A 1 86 ? -25.953 -1.240 29.324 1.00 92.25 86 LYS A C 1
ATOM 668 O O . LYS A 1 86 ? -26.422 -0.667 30.307 1.00 92.25 86 LYS A O 1
ATOM 673 N N . LYS A 1 87 ? -26.692 -2.015 28.523 1.00 94.75 87 LYS A N 1
ATOM 674 C CA . LYS A 1 87 ? -28.128 -2.261 28.729 1.00 94.75 87 LYS A CA 1
ATOM 675 C C . LYS A 1 87 ? -28.394 -2.970 30.059 1.00 94.75 87 LYS A C 1
ATOM 677 O O . LYS A 1 87 ? -29.333 -2.604 30.764 1.00 94.75 87 LYS A O 1
ATOM 682 N N . PHE A 1 88 ? -27.573 -3.956 30.413 1.00 92.44 88 PHE A N 1
ATOM 683 C CA . PHE A 1 88 ? -27.654 -4.661 31.690 1.00 92.44 88 PHE A CA 1
ATOM 684 C C . PHE A 1 88 ? -27.389 -3.721 32.872 1.00 92.44 88 PHE A C 1
ATOM 686 O O . PHE A 1 88 ? -28.238 -3.599 33.752 1.00 92.44 88 PHE A O 1
ATOM 693 N N . THR A 1 89 ? -26.291 -2.965 32.848 1.00 89.25 89 THR A N 1
ATOM 694 C CA . THR A 1 89 ? -25.948 -1.996 33.900 1.00 89.25 89 THR A CA 1
ATOM 695 C C . THR A 1 89 ? -27.016 -0.914 34.047 1.00 89.25 89 THR A C 1
ATOM 697 O O . THR A 1 89 ? -27.349 -0.518 35.161 1.00 89.25 89 THR A O 1
ATOM 700 N N . GLN A 1 90 ? -27.616 -0.456 32.945 1.00 93.88 90 GLN A N 1
ATOM 701 C CA . GLN A 1 90 ? -28.718 0.505 32.991 1.00 93.88 90 GLN A CA 1
ATOM 702 C C . GLN A 1 90 ? -29.970 -0.085 33.654 1.00 93.88 90 GLN A C 1
ATOM 704 O O . GLN A 1 90 ? -30.639 0.611 34.415 1.00 93.88 90 GLN A O 1
ATOM 709 N N . ARG A 1 91 ? -30.286 -1.360 33.397 1.00 93.12 91 ARG A N 1
ATOM 710 C CA . ARG A 1 91 ? -31.386 -2.060 34.078 1.00 93.12 91 ARG A CA 1
ATOM 711 C C . ARG A 1 91 ? -31.117 -2.197 35.572 1.00 93.12 91 ARG A C 1
ATOM 713 O O . ARG A 1 91 ? -32.006 -1.896 36.355 1.00 93.12 91 ARG A O 1
ATOM 720 N N . LEU A 1 92 ? -29.895 -2.561 35.959 1.00 91.00 92 LEU A N 1
ATOM 721 C CA . LEU A 1 92 ? -29.510 -2.637 37.370 1.00 91.00 92 LEU A CA 1
ATOM 722 C C . LEU A 1 92 ? -29.665 -1.287 38.078 1.00 91.00 92 LEU A C 1
ATOM 724 O O . LEU A 1 92 ? -30.306 -1.227 39.123 1.00 91.00 92 LEU A O 1
ATOM 728 N N . LYS A 1 93 ? -29.187 -0.199 37.454 1.00 89.44 93 LYS A N 1
ATOM 729 C CA . LYS A 1 93 ? -29.367 1.170 37.966 1.00 89.44 93 LYS A CA 1
ATOM 730 C C . LYS A 1 93 ? -30.843 1.540 38.139 1.00 89.44 93 LYS A C 1
ATOM 732 O O . LYS A 1 93 ? -31.201 2.112 39.158 1.00 89.44 93 LYS A O 1
ATOM 737 N N . LYS A 1 94 ? -31.708 1.195 37.175 1.00 92.56 94 LYS A N 1
ATOM 738 C CA . LYS A 1 94 ? -33.162 1.437 37.269 1.00 92.56 94 LYS A CA 1
ATOM 739 C C . LYS A 1 94 ? -33.841 0.640 38.387 1.00 92.56 94 LYS A C 1
ATOM 741 O O . LYS A 1 94 ? -34.891 1.053 38.859 1.00 92.56 94 LYS A O 1
ATOM 746 N N . SER A 1 95 ? -33.267 -0.491 38.784 1.00 89.62 95 SER A N 1
ATOM 747 C CA . SER A 1 95 ? -33.778 -1.355 39.854 1.00 89.62 95 SER A CA 1
ATOM 748 C C . SER A 1 95 ? -33.081 -1.133 41.203 1.00 89.62 95 SER A C 1
ATOM 750 O O . SER A 1 95 ? -33.223 -1.973 42.086 1.00 89.62 95 SER A O 1
ATOM 752 N N . ASP A 1 96 ? -32.303 -0.053 41.352 1.00 89.25 96 ASP A N 1
ATOM 753 C CA . ASP A 1 96 ? -31.508 0.272 42.552 1.00 89.25 96 ASP A CA 1
ATOM 754 C C . ASP A 1 96 ? -30.596 -0.883 43.046 1.00 89.25 96 ASP A C 1
ATOM 756 O O . ASP A 1 96 ? -30.285 -1.072 44.234 1.00 89.25 96 ASP A O 1
ATOM 760 N N . LEU A 1 97 ? -30.157 -1.707 42.089 1.00 88.44 97 LEU A N 1
ATOM 761 C CA . LEU A 1 97 ? -29.249 -2.826 42.300 1.00 88.44 97 LEU A CA 1
ATOM 762 C C . LEU A 1 97 ? -27.827 -2.420 41.903 1.00 88.44 97 LEU A C 1
ATOM 764 O O . LEU A 1 97 ? -27.580 -1.987 40.778 1.00 88.44 97 LEU A O 1
ATOM 768 N N . THR A 1 98 ? -26.871 -2.630 42.809 1.00 89.62 98 THR A N 1
ATOM 769 C CA . THR A 1 98 ? -25.438 -2.515 42.508 1.00 89.62 98 THR A CA 1
ATOM 770 C C . THR A 1 98 ? -24.860 -3.872 42.125 1.00 89.62 98 THR A C 1
ATOM 772 O O . THR A 1 98 ? -25.443 -4.924 42.410 1.00 89.62 98 THR A O 1
ATOM 775 N N . MET A 1 99 ? -23.680 -3.867 41.505 1.00 88.44 99 MET A N 1
ATOM 776 C CA . MET A 1 99 ? -22.967 -5.106 41.196 1.00 88.44 99 MET A CA 1
ATOM 777 C C . MET A 1 99 ? -22.606 -5.894 42.465 1.00 88.44 99 MET A C 1
ATOM 779 O O . MET A 1 99 ? -22.652 -7.125 42.424 1.00 88.44 99 MET A O 1
ATOM 783 N N . GLU A 1 100 ? -22.334 -5.239 43.606 1.00 91.62 100 GLU A N 1
ATOM 784 C CA . GLU A 1 100 ? -22.126 -5.963 44.871 1.00 91.62 100 GLU A CA 1
ATOM 785 C C . GLU A 1 100 ? -23.403 -6.656 45.346 1.00 91.62 100 GLU A C 1
ATOM 787 O O . GLU A 1 100 ? -23.351 -7.826 45.730 1.00 91.62 100 GLU A O 1
ATOM 792 N N . LYS A 1 101 ? -24.558 -5.976 45.271 1.00 91.56 101 LYS A N 1
ATOM 793 C CA . LYS A 1 101 ? -25.854 -6.576 45.629 1.00 91.56 101 LYS A CA 1
ATOM 794 C C . LYS A 1 101 ? -26.142 -7.793 44.746 1.00 91.56 101 LYS A C 1
ATOM 796 O O . LYS A 1 101 ? -26.493 -8.853 45.263 1.00 91.56 101 LYS A O 1
ATOM 801 N N . VAL A 1 102 ? -25.938 -7.680 43.430 1.00 91.81 102 VAL A N 1
ATOM 802 C CA . VAL A 1 102 ? -26.101 -8.797 42.480 1.00 91.81 102 VAL A CA 1
ATOM 803 C C . VAL A 1 102 ? -25.184 -9.964 42.845 1.00 91.81 102 VAL A C 1
ATOM 805 O O . VAL A 1 102 ? -25.658 -11.092 42.973 1.00 91.81 102 VAL A O 1
ATOM 808 N N . LYS A 1 103 ? -23.892 -9.701 43.074 1.00 94.06 103 LYS A N 1
ATOM 809 C CA . LYS A 1 103 ? -22.913 -10.719 43.480 1.00 94.06 103 LYS A CA 1
ATOM 810 C C . LYS A 1 103 ? -23.348 -11.435 44.759 1.00 94.06 103 LYS A C 1
ATOM 812 O O . LYS A 1 103 ? -23.354 -12.663 44.798 1.00 94.06 103 LYS A O 1
ATOM 817 N N . TYR A 1 104 ? -23.768 -10.684 45.774 1.00 95.50 104 TYR A N 1
ATOM 818 C CA . TYR A 1 104 ? -24.270 -11.237 47.030 1.00 95.50 104 TYR A CA 1
ATOM 819 C C . TYR A 1 104 ? -25.484 -12.157 46.814 1.00 95.50 104 TYR A C 1
ATOM 821 O O . TYR A 1 104 ? -25.515 -13.282 47.321 1.00 95.50 104 TYR A O 1
ATOM 829 N N . PHE A 1 105 ? -26.467 -11.722 46.017 1.00 94.38 105 PHE A N 1
ATOM 830 C CA . PHE A 1 105 ? -27.642 -12.537 45.698 1.00 94.38 105 PHE A CA 1
ATOM 831 C C . PHE A 1 105 ? -27.273 -13.832 44.970 1.00 94.38 105 PHE A C 1
ATOM 833 O O . PHE A 1 105 ? -27.806 -14.895 45.307 1.00 94.38 105 PHE A O 1
ATOM 840 N N . LEU A 1 106 ? -26.360 -13.756 44.001 1.00 95.88 106 LEU A N 1
ATOM 841 C CA . LEU A 1 106 ? -25.900 -14.912 43.236 1.00 95.88 106 LEU A CA 1
ATOM 842 C C . LEU A 1 106 ? -25.149 -15.913 44.116 1.00 95.88 106 LEU A C 1
ATOM 844 O O . LEU A 1 106 ? -25.471 -17.099 44.076 1.00 95.88 106 LEU A O 1
ATOM 848 N N . GLU A 1 107 ? -24.227 -15.461 44.967 1.00 97.75 107 GLU A N 1
ATOM 849 C CA . GLU A 1 107 ? -23.508 -16.349 45.891 1.00 97.75 107 GLU A CA 1
ATOM 850 C C . GLU A 1 107 ? -24.460 -17.016 46.893 1.00 97.75 107 GLU A C 1
ATOM 852 O O . GLU A 1 107 ? -24.383 -18.224 47.127 1.00 97.75 107 GLU A O 1
ATOM 857 N N . ARG A 1 108 ? -25.453 -16.285 47.412 1.00 97.44 108 ARG A N 1
ATOM 858 C CA . ARG A 1 108 ? -26.472 -16.865 48.299 1.00 97.44 108 ARG A CA 1
ATOM 859 C C . ARG A 1 108 ? -27.333 -17.911 47.584 1.00 97.44 108 ARG A C 1
ATOM 861 O O . ARG A 1 108 ? -27.684 -18.932 48.176 1.00 97.44 108 ARG A O 1
ATOM 868 N N . LYS A 1 109 ? -27.698 -17.682 46.318 1.00 96.94 109 LYS A N 1
ATOM 869 C CA . LYS A 1 109 ? -28.440 -18.660 45.500 1.00 96.94 109 LYS A CA 1
ATOM 870 C C . LYS A 1 109 ? -27.589 -19.886 45.181 1.00 96.94 109 LYS A C 1
ATOM 872 O O . LYS A 1 109 ? -28.080 -21.000 45.325 1.00 96.94 109 LYS A O 1
ATOM 877 N N . LYS A 1 110 ? -26.320 -19.689 44.837 1.00 96.81 110 LYS A N 1
ATOM 878 C CA . LYS A 1 110 ? -25.334 -20.753 44.623 1.00 96.81 110 LYS A CA 1
ATOM 879 C C . LYS A 1 110 ? -25.163 -21.623 45.868 1.00 96.81 110 LYS A C 1
ATOM 881 O O . LYS A 1 110 ? -25.216 -22.840 45.747 1.00 96.81 110 LYS A O 1
ATOM 886 N N . ALA A 1 111 ? -25.052 -21.032 47.059 1.00 96.81 111 ALA A N 1
ATOM 887 C CA . ALA A 1 111 ? -24.988 -21.780 48.318 1.00 96.81 111 ALA A CA 1
ATOM 888 C C . ALA A 1 111 ? -26.251 -22.627 48.559 1.00 96.81 111 ALA A C 1
ATOM 890 O O . ALA A 1 111 ? -26.152 -23.805 48.889 1.00 96.81 111 ALA A O 1
ATOM 891 N N . LYS A 1 112 ? -27.441 -22.060 48.313 1.00 96.88 112 LYS A N 1
ATOM 892 C CA . LYS A 1 112 ? -28.715 -22.794 48.414 1.00 96.88 112 LYS A CA 1
ATOM 893 C C . LYS A 1 112 ? -28.823 -23.948 47.418 1.00 96.88 112 LYS A C 1
ATOM 895 O O . LYS A 1 112 ? -29.402 -24.969 47.759 1.00 96.88 112 LYS A O 1
ATOM 900 N N . LEU A 1 113 ? -28.319 -23.778 46.196 1.00 96.44 113 LEU A N 1
ATOM 901 C CA . LEU A 1 113 ? -28.304 -24.844 45.192 1.00 96.44 113 LEU A CA 1
ATOM 902 C C . LEU A 1 113 ? -27.353 -25.965 45.602 1.00 96.44 113 LEU A C 1
ATOM 904 O O . LEU A 1 113 ? -27.758 -27.118 45.593 1.00 96.44 113 LEU A O 1
ATOM 908 N N . LYS A 1 114 ? -26.140 -25.623 46.050 1.00 96.88 114 LYS A N 1
ATOM 909 C CA . LYS A 1 114 ? -25.176 -26.602 46.571 1.00 96.88 114 LYS A CA 1
ATOM 910 C C . LYS A 1 114 ? -25.757 -27.426 47.723 1.00 96.88 114 LYS A C 1
ATOM 912 O O . LYS A 1 114 ? -25.613 -28.637 47.717 1.00 96.88 114 LYS A O 1
ATOM 917 N N . ALA A 1 115 ? -26.465 -26.789 48.655 1.00 95.81 115 ALA A N 1
ATOM 918 C CA . ALA A 1 115 ? -27.103 -27.473 49.782 1.00 95.81 115 ALA A CA 1
ATOM 919 C C . ALA A 1 115 ? -28.281 -28.386 49.390 1.00 95.81 115 ALA A C 1
ATOM 921 O O . ALA A 1 115 ? -28.672 -29.225 50.184 1.00 95.81 115 ALA A O 1
ATOM 922 N N . LYS A 1 116 ? -28.864 -28.214 48.196 1.00 94.88 116 LYS A N 1
ATOM 923 C CA . LYS A 1 116 ? -29.908 -29.104 47.656 1.00 94.88 116 LYS A CA 1
ATOM 924 C C . LYS A 1 116 ? -29.343 -30.295 46.876 1.00 94.88 116 LYS A C 1
ATOM 926 O O . LYS A 1 116 ? -30.111 -31.152 46.459 1.00 94.88 116 LYS A O 1
ATOM 931 N N . MET A 1 117 ? -28.041 -30.280 46.599 1.00 87.62 117 MET A N 1
ATOM 932 C CA . MET A 1 117 ? -27.320 -31.340 45.890 1.00 87.62 117 MET A CA 1
ATOM 933 C C . MET A 1 117 ? -26.531 -32.252 46.847 1.00 87.62 117 MET A C 1
ATOM 935 O O . MET A 1 117 ? -25.818 -33.134 46.375 1.00 87.62 117 MET A O 1
ATOM 939 N N . LEU A 1 118 ? -26.633 -32.002 48.157 1.00 74.50 118 LEU A N 1
ATOM 940 C CA . LEU A 1 118 ? -26.140 -32.828 49.261 1.00 74.50 118 LEU A CA 1
ATOM 941 C C . LEU A 1 118 ? -27.336 -33.532 49.903 1.00 74.50 118 LEU A C 1
ATOM 943 O O . LEU A 1 118 ? -27.155 -34.689 50.329 1.00 74.50 118 LEU A O 1
#

Secondary structure (DSSP, 8-state):
-PPPPPPPTTEEEE-S--STT-EEEEEE-TTEEEES-SEEEEETTEESSPPPEEEE---PPPHHHHHHHHHHHHHHHHHHHHHHHHHHHHHHHHTT--HHHHHHHHHHHHHHHHHT--

Foldseek 3Di:
DADDADAADQKDKDFDDQDQQGKIAIDGHPQWDWADDGMWGRHPHDTPDHHTYTHGNPPDPDVVVVVVVVVVVVVVVCVVVVVVVVVVVVVCVVVVHDPVNVVVVVVVVVVVVVVVVD

Radius of gyration: 36.6 Å; chains: 1; bounding box: 62×43×88 Å

pLDDT: mean 89.86, std 8.4, range [61.97, 97.88]